Protein AF-A0A929K6D4-F1 (afdb_monomer)

Solvent-accessible surface area (backbone atoms only — not comparable to full-atom values): 7440 Å² total; per-residue (Å²): 112,69,68,58,54,54,50,51,53,55,51,46,21,64,73,53,76,55,46,80,74,53,52,58,58,53,10,61,77,67,73,54,49,40,69,58,44,50,55,51,57,72,71,42,65,63,80,82,52,41,77,48,50,56,57,48,49,51,52,52,49,50,51,24,48,60,40,26,77,72,67,37,64,66,34,37,51,53,41,38,33,74,75,66,74,44,56,96,82,64,79,80,89,67,88,79,79,73,89,63,88,74,80,76,71,50,71,66,58,50,52,52,52,52,50,59,52,53,55,58,65,73,75,112

Nearest PDB structures (foldseek):
  2jt1-assembly1_A  TM=9.165E-01  e=2.055E+00  Salmonella enterica subsp. enterica serovar Typhimurium str. LT2
  3vuq-assembly1_B  TM=4.533E-01  e=1.820E+00  Thermus thermophilus HB8
  6o6o-assembly1_B  TM=4.361E-01  e=2.184E+00  Mycobacterium tuberculosis
  8d5v-assembly2_D  TM=3.484E-01  e=9.899E-01  Mycobacterium tuberculosis H37Rv

Secondary structure (DSSP, 8-state):
-HHHHHHHHHHHHHHTTTPPPPHHHHHHHHTS-HHHHHHHHHHS-GGGGHHHHHHHHHHHHHHHHHHHTTT-HHHHHHHHHHHH---TT----S------------HHHHHHHHHHHHHHHT--

Foldseek 3Di:
DLVQLVVLQLVVCVVVVLDGDQLCVSCVVSVHDSVVSVVSVVVDDVVVVPPSVVVVVVVLLVVLVVCVVVPPPVSVQVNCCVPVVDDPPDDPPDPPPPPDPPVPDPPVNVVVVVVVVVVVVVVD

pLDDT: mean 72.06, std 14.2, range [43.06, 93.88]

Mean predicted aligned error: 17.05 Å

Radius of gyration: 27.4 Å; Cα contacts (8 Å, |Δi|>4): 67; chains: 1; bounding box: 54×48×71 Å

Structure (mmCIF, N/CA/C/O backbone):
data_AF-A0A929K6D4-F1
#
_entry.id   AF-A0A929K6D4-F1
#
loop_
_atom_site.group_PDB
_atom_site.id
_atom_site.type_symbol
_atom_site.label_atom_id
_atom_site.label_alt_id
_atom_site.label_comp_id
_atom_site.label_asym_id
_atom_site.label_entity_id
_atom_site.label_seq_id
_atom_site.pdbx_PDB_ins_code
_atom_site.Cartn_x
_atom_site.Cartn_y
_atom_site.Cartn_z
_atom_site.occupancy
_atom_site.B_iso_or_equiv
_atom_site.auth_seq_id
_atom_site.auth_comp_id
_atom_site.auth_asym_id
_atom_site.auth_atom_id
_atom_site.pdbx_PDB_model_num
ATOM 1 N N . MET A 1 1 ? -9.198 -6.218 24.096 1.00 56.72 1 MET A N 1
ATOM 2 C CA . MET A 1 1 ? -8.968 -4.874 23.519 1.00 56.72 1 MET A CA 1
ATOM 3 C C . MET A 1 1 ? -8.702 -4.983 22.018 1.00 56.72 1 MET A C 1
ATOM 5 O O . MET A 1 1 ? -9.357 -4.269 21.270 1.00 56.72 1 MET A O 1
ATOM 9 N N . ASP A 1 2 ? -7.885 -5.953 21.582 1.00 68.56 2 ASP A N 1
ATOM 10 C CA . ASP A 1 2 ? -7.616 -6.295 20.169 1.00 68.56 2 ASP A CA 1
ATOM 11 C C . ASP A 1 2 ? -8.851 -6.358 19.259 1.00 68.56 2 ASP A C 1
ATOM 13 O O . ASP A 1 2 ? -8.915 -5.680 18.235 1.00 68.56 2 ASP A O 1
ATOM 17 N N . GLN A 1 3 ? -9.883 -7.107 19.665 1.00 78.25 3 GLN A N 1
ATOM 18 C CA . GLN A 1 3 ? -11.078 -7.297 18.838 1.00 78.25 3 GLN A CA 1
ATOM 19 C C . GLN A 1 3 ? -11.849 -5.989 18.584 1.00 78.25 3 GLN A C 1
ATOM 21 O O . GLN A 1 3 ? -12.492 -5.844 17.549 1.00 78.25 3 GLN A O 1
ATOM 26 N N . LYS A 1 4 ? -11.761 -5.014 19.501 1.00 83.25 4 LYS A N 1
ATOM 27 C CA . LYS A 1 4 ? -12.435 -3.713 19.374 1.00 83.25 4 LYS A CA 1
ATOM 28 C C . LYS A 1 4 ? -11.805 -2.877 18.257 1.00 83.25 4 LYS A C 1
ATOM 30 O O . LYS A 1 4 ? -12.535 -2.348 17.428 1.00 83.25 4 LYS A O 1
ATOM 35 N N . ILE A 1 5 ? -10.470 -2.810 18.212 1.00 83.38 5 ILE A N 1
ATOM 36 C CA . ILE A 1 5 ? -9.729 -2.090 17.163 1.00 83.38 5 ILE A CA 1
ATOM 37 C C . ILE A 1 5 ? -9.985 -2.741 15.805 1.00 83.38 5 ILE A C 1
ATOM 39 O O . ILE A 1 5 ? -10.314 -2.048 14.847 1.00 83.38 5 ILE A O 1
ATOM 43 N N . LYS A 1 6 ? -9.915 -4.076 15.737 1.00 77.69 6 LYS A N 1
ATOM 44 C CA . LYS A 1 6 ? -10.168 -4.825 14.502 1.00 77.69 6 LYS A CA 1
ATOM 45 C C . LYS A 1 6 ? -11.589 -4.610 13.967 1.00 77.69 6 LYS A C 1
ATOM 47 O O . LYS A 1 6 ? -11.758 -4.333 12.782 1.00 77.69 6 LYS A O 1
ATOM 52 N N . ASN A 1 7 ? -12.602 -4.699 14.831 1.00 83.69 7 ASN A N 1
ATOM 53 C CA . ASN A 1 7 ? -13.993 -4.478 14.433 1.00 83.69 7 ASN A CA 1
ATOM 54 C C . ASN A 1 7 ? -14.214 -3.031 13.965 1.00 83.69 7 ASN A C 1
ATOM 56 O O . ASN A 1 7 ? -14.794 -2.837 12.901 1.00 83.69 7 ASN A O 1
ATOM 60 N N . ALA A 1 8 ? -13.685 -2.040 14.694 1.00 84.56 8 ALA A N 1
ATOM 61 C CA . ALA A 1 8 ? -13.768 -0.633 14.298 1.00 84.56 8 ALA A CA 1
ATOM 62 C C . ALA A 1 8 ? -13.115 -0.392 12.928 1.00 84.56 8 A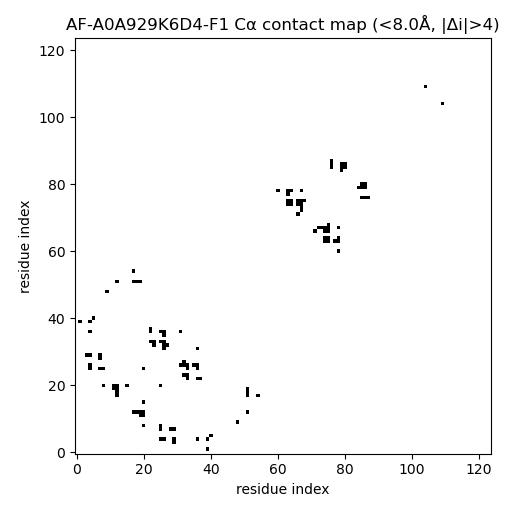LA A C 1
ATOM 64 O O . ALA A 1 8 ? -13.702 0.249 12.063 1.00 84.56 8 ALA A O 1
ATOM 65 N N . TYR A 1 9 ? -11.938 -0.977 12.692 1.00 81.00 9 TYR A N 1
ATOM 66 C CA . TYR A 1 9 ? -11.231 -0.866 11.418 1.00 81.00 9 TYR A CA 1
ATOM 67 C C . TYR A 1 9 ? -12.060 -1.419 10.249 1.00 81.00 9 TYR A C 1
ATOM 69 O O . TYR A 1 9 ? -12.233 -0.754 9.231 1.00 81.00 9 TYR A O 1
ATOM 77 N N . ILE A 1 10 ? -12.629 -2.618 10.404 1.00 78.12 10 ILE A N 1
ATOM 78 C CA . ILE A 1 10 ? -13.444 -3.264 9.363 1.00 78.12 10 ILE A CA 1
ATOM 79 C C . ILE A 1 10 ? -14.750 -2.497 9.114 1.00 78.12 10 ILE A C 1
ATOM 81 O O . ILE A 1 10 ? -15.166 -2.351 7.962 1.00 78.12 10 ILE A O 1
ATOM 85 N N . GLU A 1 11 ? -15.417 -2.031 10.169 1.00 82.88 11 GLU A N 1
ATOM 86 C CA . GLU A 1 11 ? -16.659 -1.264 10.050 1.00 82.88 11 GLU A CA 1
ATOM 87 C C . GLU A 1 11 ? -16.444 0.060 9.325 1.00 82.88 11 GLU A C 1
ATOM 89 O O . GLU A 1 11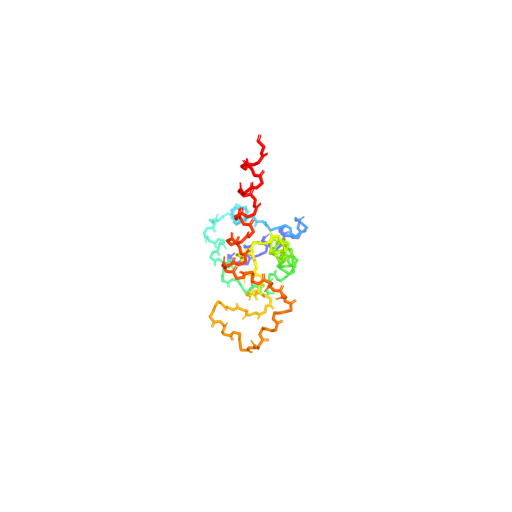 ? -17.214 0.388 8.420 1.00 82.88 11 GLU A O 1
ATOM 94 N N . GLU A 1 12 ? -15.379 0.785 9.659 1.00 84.19 12 GLU A N 1
ATOM 95 C CA . GLU A 1 12 ? -15.069 2.053 9.003 1.00 84.19 12 GLU A CA 1
ATOM 96 C C . GLU A 1 12 ? -14.708 1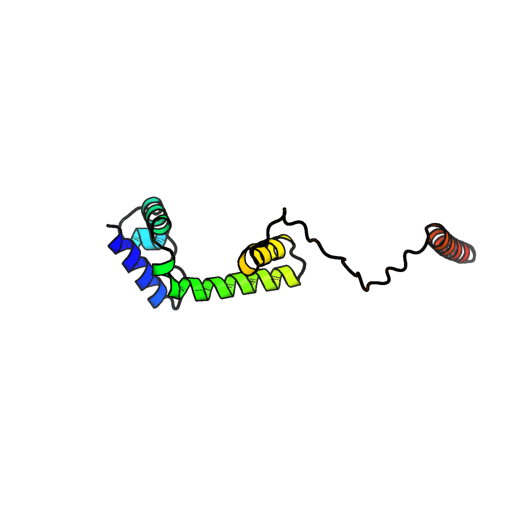.863 7.531 1.00 84.19 12 GLU A C 1
ATOM 98 O O . GLU A 1 12 ? -15.184 2.615 6.680 1.00 84.19 12 GLU A O 1
ATOM 103 N N . ILE A 1 13 ? -13.995 0.791 7.180 1.00 75.12 13 ILE A N 1
ATOM 104 C CA . ILE A 1 13 ? -13.741 0.492 5.769 1.00 75.12 13 ILE A CA 1
ATOM 105 C C . ILE A 1 13 ? -15.040 0.186 5.004 1.00 75.12 13 ILE A C 1
ATOM 107 O O . ILE A 1 13 ? -15.213 0.620 3.858 1.00 75.12 13 ILE A O 1
ATOM 111 N N . LYS A 1 14 ? -15.978 -0.544 5.622 1.00 74.38 14 LYS A N 1
ATOM 112 C CA . LYS A 1 14 ? -17.292 -0.812 5.016 1.00 74.38 14 LYS A CA 1
ATOM 113 C C . LYS A 1 14 ? -18.087 0.480 4.812 1.00 74.38 14 LYS A C 1
ATOM 115 O O . LYS A 1 14 ? -18.683 0.653 3.750 1.00 74.38 14 LYS A O 1
ATOM 120 N N . LYS A 1 15 ? -18.077 1.392 5.791 1.00 78.50 15 LYS A N 1
ATOM 121 C CA . LYS A 1 15 ? -18.760 2.697 5.703 1.00 78.50 15 LYS A CA 1
ATOM 122 C C . LYS A 1 15 ? -18.149 3.591 4.628 1.00 78.50 15 LYS A C 1
ATOM 124 O O . LYS A 1 15 ? -18.878 4.188 3.838 1.00 78.50 15 LYS A O 1
ATOM 129 N N . ALA A 1 16 ? -16.824 3.631 4.547 1.00 70.44 16 ALA A N 1
ATOM 130 C CA . ALA A 1 16 ? -16.090 4.495 3.630 1.00 70.44 16 ALA A CA 1
ATOM 131 C C . ALA A 1 16 ? -15.928 3.899 2.213 1.00 70.44 16 ALA A C 1
ATOM 133 O O . ALA A 1 16 ? -15.067 4.332 1.448 1.00 70.44 16 ALA A O 1
ATOM 134 N N . LYS A 1 17 ? -16.749 2.898 1.847 1.00 65.75 17 LYS A N 1
ATOM 135 C CA . LYS A 1 17 ? -16.745 2.221 0.534 1.00 65.75 17 LYS A CA 1
ATOM 136 C C . LYS A 1 17 ? -15.354 1.734 0.098 1.00 65.75 17 LYS A C 1
ATOM 138 O O . LYS A 1 17 ? -15.009 1.817 -1.077 1.00 65.75 17 LYS A O 1
ATOM 143 N N . GLY A 1 18 ? -14.557 1.225 1.036 1.00 60.28 18 GLY A N 1
ATOM 144 C CA . GLY A 1 18 ? -13.208 0.731 0.752 1.00 60.28 18 GLY A CA 1
ATOM 145 C C . GLY A 1 18 ? -12.084 1.742 0.989 1.00 60.28 18 GLY A C 1
ATOM 146 O O . GLY A 1 18 ? -10.923 1.362 0.857 1.00 60.28 18 GLY A O 1
ATOM 147 N N . GLN A 1 19 ? -12.378 2.992 1.376 1.00 67.19 19 GLN A N 1
ATOM 148 C CA . GLN A 1 19 ? -11.333 3.898 1.861 1.00 67.19 19 GLN A CA 1
ATOM 149 C C . GLN A 1 19 ? -10.790 3.423 3.211 1.00 67.19 19 GLN A C 1
ATOM 151 O O . GLN A 1 19 ? -11.540 3.034 4.107 1.00 67.19 19 GLN A O 1
ATOM 156 N N . ILE A 1 20 ? -9.464 3.461 3.339 1.00 72.12 20 ILE A N 1
ATOM 157 C CA . ILE A 1 20 ? -8.758 3.015 4.536 1.00 72.12 20 ILE A CA 1
ATOM 158 C C . ILE A 1 20 ? -8.787 4.145 5.579 1.00 72.12 20 ILE A C 1
ATOM 160 O O . ILE A 1 20 ? -8.266 5.230 5.303 1.00 72.12 20 ILE A O 1
ATOM 164 N N . PRO A 1 21 ? -9.369 3.920 6.769 1.00 78.12 21 PRO A N 1
ATOM 165 C CA . PRO A 1 21 ? -9.336 4.892 7.852 1.00 78.12 21 PRO A CA 1
ATOM 166 C C . PRO A 1 21 ? -7.909 5.038 8.393 1.00 78.12 21 PRO A C 1
ATOM 168 O O . PRO A 1 21 ? -7.150 4.068 8.472 1.00 78.12 21 PRO A O 1
ATOM 171 N N . SER A 1 22 ? -7.537 6.252 8.798 1.00 82.25 22 SER A N 1
ATOM 172 C CA . SER A 1 22 ? -6.232 6.475 9.420 1.00 82.25 22 SER A CA 1
ATOM 173 C C . SER A 1 22 ? -6.161 5.803 10.795 1.00 82.25 22 SER A C 1
ATOM 175 O O . SER A 1 22 ? -7.152 5.718 11.522 1.00 82.25 22 SER A O 1
ATOM 177 N N . GLU A 1 23 ? -4.971 5.353 11.194 1.00 83.81 23 GLU A N 1
ATOM 178 C CA . GLU A 1 23 ? -4.771 4.764 12.525 1.00 83.81 23 GLU A CA 1
ATOM 179 C C . GLU A 1 23 ? -5.120 5.750 13.652 1.00 83.81 23 GLU A C 1
ATOM 181 O O . GLU A 1 23 ? -5.636 5.341 14.688 1.00 83.81 23 GLU A O 1
ATOM 186 N N . ALA A 1 24 ? -4.876 7.050 13.440 1.00 84.38 24 ALA A N 1
ATOM 187 C CA . ALA A 1 24 ? -5.229 8.110 14.382 1.00 84.38 24 ALA A CA 1
ATOM 188 C C . ALA A 1 24 ? -6.750 8.229 14.570 1.00 84.38 24 ALA A C 1
ATOM 190 O O . ALA A 1 24 ? -7.224 8.326 15.698 1.00 84.38 24 ALA A O 1
ATOM 191 N N . TYR A 1 25 ? -7.514 8.136 13.480 1.00 86.50 25 TYR A N 1
ATOM 192 C CA . TYR A 1 25 ? -8.976 8.147 13.525 1.00 86.50 25 TYR A CA 1
ATOM 193 C C . TYR A 1 2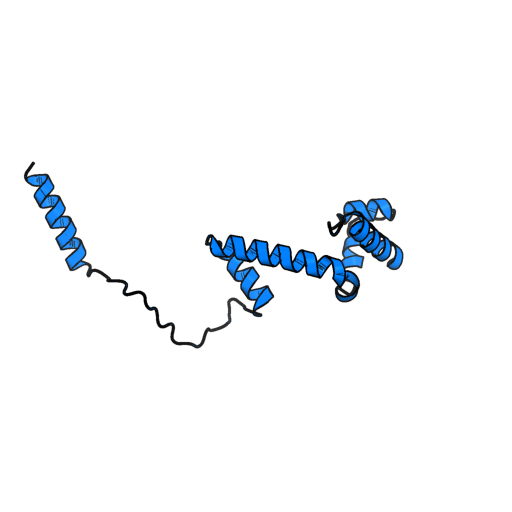5 ? -9.534 6.921 14.262 1.00 86.50 25 TYR A C 1
ATOM 195 O O . TYR A 1 25 ? -10.423 7.021 15.105 1.00 86.50 25 TYR A O 1
ATOM 203 N N . ILE A 1 26 ? -8.955 5.747 14.014 1.00 88.75 26 ILE A N 1
ATOM 204 C CA . ILE A 1 26 ? -9.352 4.509 14.698 1.00 88.75 26 ILE A CA 1
ATOM 205 C C . ILE A 1 26 ? -8.984 4.551 16.183 1.00 88.75 26 ILE A C 1
ATOM 207 O O . ILE A 1 26 ? -9.735 4.043 17.021 1.00 88.75 26 ILE A O 1
ATOM 211 N N . ALA A 1 27 ? -7.860 5.181 16.524 1.00 89.31 27 ALA A N 1
ATOM 212 C CA . ALA A 1 27 ? -7.445 5.395 17.901 1.00 89.31 27 ALA A CA 1
ATOM 213 C C . ALA A 1 27 ? -8.438 6.289 18.662 1.00 89.31 27 ALA A C 1
ATOM 215 O O . ALA A 1 27 ? -8.808 5.953 19.789 1.00 89.31 27 ALA A O 1
ATOM 216 N N . GLU A 1 28 ? -8.929 7.352 18.020 1.00 91.44 28 GLU A N 1
ATOM 217 C CA . GLU A 1 28 ? -9.962 8.245 18.557 1.00 91.44 28 GLU A CA 1
ATOM 218 C C . GLU A 1 28 ? -11.268 7.489 18.847 1.00 91.44 28 GLU A C 1
ATOM 220 O O . GLU A 1 28 ? -11.759 7.515 19.976 1.00 91.44 28 GLU A O 1
ATOM 225 N N . ILE A 1 29 ? -11.768 6.707 17.882 1.00 90.50 29 ILE A N 1
ATOM 226 C CA . ILE A 1 29 ? -12.980 5.881 18.050 1.00 90.50 29 ILE A CA 1
ATOM 227 C C . ILE A 1 29 ? -12.808 4.859 19.180 1.00 90.50 29 ILE A C 1
ATOM 229 O O . ILE A 1 29 ? -13.724 4.584 19.963 1.00 90.50 29 ILE A O 1
ATOM 233 N N . CYS A 1 30 ? -11.628 4.247 19.262 1.00 89.25 30 CYS A N 1
ATOM 234 C CA . CYS A 1 30 ? -11.380 3.180 20.219 1.00 89.25 30 CYS A CA 1
ATOM 235 C C . CYS A 1 30 ? -11.039 3.690 21.626 1.00 89.25 30 CYS A C 1
ATOM 237 O O . CYS A 1 30 ? -11.104 2.882 22.562 1.00 89.25 30 CYS A O 1
ATOM 239 N N . GLY A 1 31 ? -10.732 4.983 21.784 1.00 91.50 31 GLY A N 1
ATOM 240 C CA . GLY A 1 31 ? -10.248 5.582 23.029 1.00 91.50 31 GLY A CA 1
ATOM 241 C C . GLY A 1 31 ? -8.846 5.091 23.398 1.00 91.50 31 GLY A C 1
ATOM 242 O O . GLY A 1 31 ? -8.607 4.695 24.537 1.00 91.50 31 GLY A O 1
ATOM 243 N N . THR A 1 32 ? -7.941 5.019 22.422 1.00 92.62 32 THR A N 1
ATOM 244 C CA . THR A 1 32 ? -6.577 4.492 22.593 1.00 92.62 32 THR A CA 1
ATOM 245 C C . THR A 1 32 ? -5.545 5.358 21.863 1.00 92.62 32 THR A C 1
ATOM 247 O O . THR A 1 32 ? -5.877 6.412 21.328 1.00 92.62 32 THR A O 1
ATOM 250 N N . THR A 1 33 ? -4.277 4.945 21.855 1.00 91.31 33 THR A N 1
ATOM 251 C CA . THR A 1 33 ? -3.203 5.644 21.138 1.00 91.31 33 THR A CA 1
ATOM 252 C C . THR A 1 33 ? -3.005 5.076 19.739 1.00 91.31 33 THR A C 1
ATOM 254 O O . THR A 1 33 ? -3.165 3.874 19.514 1.00 91.31 33 THR A O 1
ATOM 257 N N . GLN A 1 34 ? -2.563 5.924 18.808 1.00 88.19 34 GLN A N 1
ATOM 258 C CA . GLN A 1 34 ? -2.200 5.493 17.456 1.00 88.19 34 GLN A CA 1
ATOM 259 C C . GLN A 1 34 ? -1.162 4.359 17.479 1.00 88.19 34 GLN A C 1
ATOM 261 O O . GLN A 1 34 ? -1.313 3.369 16.772 1.00 88.19 34 GLN A O 1
ATOM 266 N N . ALA A 1 35 ? -0.152 4.453 18.351 1.00 85.69 35 ALA A N 1
ATOM 267 C CA . ALA A 1 35 ? 0.872 3.418 18.498 1.00 85.69 35 ALA A CA 1
ATOM 268 C C . ALA A 1 35 ? 0.286 2.048 18.892 1.00 85.69 35 ALA A C 1
ATOM 270 O O . ALA A 1 35 ? 0.752 1.014 18.416 1.00 85.69 35 ALA A O 1
ATOM 271 N N . THR A 1 36 ? -0.757 2.032 19.729 1.00 86.25 36 THR A N 1
ATOM 272 C CA . THR A 1 36 ? -1.449 0.796 20.130 1.00 86.25 36 THR A CA 1
ATOM 273 C C . THR A 1 36 ? -2.231 0.199 18.965 1.00 86.25 36 THR A C 1
ATOM 275 O O . THR A 1 36 ? -2.167 -1.010 18.744 1.00 86.25 36 THR A O 1
ATOM 278 N N . VAL A 1 37 ? -2.914 1.041 18.182 1.00 83.62 37 VAL A N 1
ATOM 279 C CA . VAL A 1 37 ? -3.608 0.614 16.957 1.00 83.62 37 VAL A CA 1
ATOM 280 C C . VAL A 1 37 ? -2.617 0.017 15.962 1.00 83.62 37 VAL A C 1
ATOM 282 O O . VAL A 1 37 ? -2.824 -1.108 15.516 1.00 83.62 37 VAL A O 1
ATOM 285 N N . SER A 1 38 ? -1.518 0.718 15.675 1.00 81.19 38 SER A N 1
ATOM 286 C CA . SER A 1 38 ? -0.499 0.267 14.721 1.00 81.19 38 SER A CA 1
ATOM 287 C C . SER A 1 38 ? 0.107 -1.077 15.132 1.00 81.19 38 SER A C 1
ATOM 289 O O . SER A 1 38 ? 0.139 -2.023 14.345 1.00 81.19 38 SER A O 1
ATOM 291 N N . LYS A 1 39 ? 0.476 -1.220 16.414 1.00 82.69 39 LYS A N 1
ATOM 292 C CA . LYS A 1 39 ? 0.996 -2.479 16.965 1.00 82.69 39 LYS A CA 1
ATOM 293 C C . LYS A 1 39 ? 0.010 -3.639 16.791 1.00 82.69 39 LYS A C 1
ATOM 295 O O . LYS A 1 39 ? 0.434 -4.734 16.432 1.00 82.69 39 LYS A O 1
ATOM 300 N N . HIS A 1 40 ? -1.282 -3.413 17.033 1.00 79.19 40 HIS A N 1
ATOM 301 C CA . HIS A 1 40 ? -2.303 -4.453 16.886 1.00 79.19 40 HIS A CA 1
ATOM 302 C C . HIS A 1 40 ? -2.603 -4.796 15.425 1.00 79.19 40 HIS A C 1
ATOM 304 O O . HIS A 1 40 ? -2.754 -5.976 15.103 1.00 79.19 40 HIS A O 1
ATOM 310 N N . LEU A 1 41 ? -2.635 -3.809 14.527 1.00 74.50 41 LEU A N 1
ATOM 311 C CA . LEU A 1 41 ? -2.798 -4.057 13.092 1.00 74.50 41 LEU A CA 1
ATOM 312 C C . LEU A 1 41 ? -1.607 -4.838 12.522 1.00 74.50 41 LEU A C 1
ATOM 314 O O . LEU A 1 41 ? -1.822 -5.777 11.764 1.00 74.50 41 LEU A O 1
ATOM 318 N N . MET A 1 42 ? -0.377 -4.535 12.955 1.00 72.06 42 MET A N 1
ATOM 319 C CA . MET A 1 42 ? 0.820 -5.296 12.570 1.00 72.06 42 MET A CA 1
ATOM 320 C C . MET A 1 42 ? 0.789 -6.756 13.039 1.00 72.06 42 MET A C 1
ATOM 322 O O . MET A 1 42 ? 1.295 -7.630 12.341 1.00 72.06 42 MET A O 1
ATOM 326 N N . SER A 1 43 ? 0.216 -7.034 14.214 1.00 70.06 43 SER A N 1
ATOM 327 C CA . SER A 1 43 ? 0.056 -8.404 14.720 1.00 70.06 43 SER A CA 1
ATOM 328 C C . SER A 1 43 ? -1.172 -9.131 14.163 1.00 70.06 43 SER A C 1
ATOM 330 O O . SER A 1 43 ? -1.339 -10.323 14.414 1.00 70.06 43 SER A O 1
ATOM 332 N N . THR A 1 44 ? -2.059 -8.426 13.455 1.00 64.69 44 THR A N 1
ATOM 333 C CA . THR A 1 44 ? -3.272 -9.017 12.884 1.00 64.69 44 THR A CA 1
ATOM 334 C C . THR A 1 44 ? -2.919 -9.740 11.592 1.00 64.69 44 THR A C 1
ATOM 336 O O . THR A 1 44 ? -2.226 -9.192 10.738 1.00 64.69 44 THR A O 1
ATOM 339 N N . ASN A 1 45 ? -3.417 -10.967 11.425 1.00 58.59 45 ASN A N 1
ATOM 340 C CA . ASN A 1 45 ? -3.233 -11.692 10.177 1.00 58.59 45 ASN A CA 1
ATOM 341 C C . ASN A 1 45 ? -3.914 -10.913 9.037 1.00 58.59 45 ASN A C 1
ATOM 343 O O . ASN A 1 45 ? -5.133 -10.727 9.048 1.00 58.59 45 ASN A O 1
ATOM 347 N N . LEU A 1 46 ? -3.120 -10.439 8.071 1.00 52.03 46 LEU A N 1
ATOM 348 C CA . LEU A 1 46 ? -3.580 -9.653 6.919 1.00 52.03 46 LEU A CA 1
ATOM 349 C C . LEU A 1 46 ? -4.648 -10.400 6.110 1.00 52.03 46 LEU A C 1
ATOM 351 O O . LEU A 1 46 ? -5.515 -9.764 5.506 1.00 52.03 46 LEU A O 1
ATOM 355 N N . ASP A 1 47 ? -4.648 -11.734 6.188 1.00 53.12 47 ASP A N 1
ATOM 356 C CA . ASP A 1 47 ? -5.656 -12.578 5.558 1.00 53.12 47 ASP A CA 1
ATOM 357 C C . ASP A 1 47 ? -7.081 -12.347 6.115 1.00 53.12 47 ASP A C 1
ATOM 359 O O . ASP A 1 47 ? -8.092 -12.549 5.443 1.00 53.12 47 ASP A O 1
ATOM 363 N N . GLU A 1 48 ? -7.205 -11.835 7.336 1.00 54.84 48 GLU A N 1
ATOM 364 C CA . GLU A 1 48 ? -8.499 -11.521 7.955 1.00 54.84 48 GLU A CA 1
ATOM 365 C C . GLU A 1 48 ? -8.983 -10.097 7.623 1.00 54.84 48 GLU A C 1
ATOM 367 O O . GLU A 1 48 ? -10.116 -9.727 7.940 1.00 54.84 48 GLU A O 1
ATOM 372 N N . LEU A 1 49 ? -8.140 -9.307 6.950 1.00 57.44 49 LEU A N 1
ATOM 373 C CA . LEU A 1 49 ? -8.410 -7.950 6.469 1.00 57.44 49 LEU A CA 1
ATOM 374 C C . LEU A 1 49 ? -8.609 -7.919 4.934 1.00 57.44 49 LEU A C 1
ATOM 376 O O . LEU A 1 49 ? -8.636 -6.848 4.337 1.00 57.44 49 LEU A O 1
ATOM 380 N N . ILE A 1 50 ? -8.753 -9.083 4.278 1.00 52.59 50 ILE A N 1
ATOM 381 C CA . ILE A 1 50 ? -8.592 -9.293 2.821 1.00 52.59 50 ILE A CA 1
ATOM 382 C C . ILE A 1 50 ? -9.509 -8.478 1.904 1.00 52.59 50 ILE A C 1
ATOM 384 O O . ILE A 1 50 ? -9.090 -8.131 0.798 1.00 52.59 50 ILE A O 1
ATOM 388 N N . CYS A 1 51 ? -10.760 -8.197 2.272 1.00 51.84 51 CYS A N 1
ATOM 389 C CA . CYS A 1 51 ? -11.698 -7.657 1.276 1.00 51.84 51 CYS A CA 1
ATOM 390 C C . CYS A 1 51 ? -11.314 -6.230 0.811 1.00 51.84 51 CYS A C 1
ATOM 392 O O . CYS A 1 51 ? -11.285 -5.978 -0.394 1.00 51.84 51 CYS A O 1
ATOM 394 N N . PRO A 1 52 ? -10.904 -5.321 1.713 1.00 50.75 52 PRO A N 1
ATOM 395 C CA . PRO A 1 52 ? -10.381 -4.010 1.326 1.00 50.75 52 PRO A CA 1
ATOM 396 C C . PRO A 1 52 ? -8.959 -4.014 0.761 1.00 50.75 52 PRO A C 1
ATOM 398 O O . PRO A 1 52 ? -8.663 -3.254 -0.160 1.00 50.75 52 PRO A O 1
ATOM 401 N N . PHE A 1 53 ? -8.078 -4.881 1.271 1.00 52.88 53 PHE A N 1
ATOM 402 C CA . PHE A 1 53 ? -6.684 -4.926 0.819 1.00 52.88 53 PHE A CA 1
ATOM 403 C C . PHE A 1 53 ? -6.537 -5.453 -0.612 1.00 52.88 53 PHE A C 1
ATOM 405 O O . PHE A 1 53 ? -5.634 -5.011 -1.315 1.00 52.88 53 PHE A O 1
ATOM 412 N N . LYS A 1 54 ? -7.432 -6.328 -1.096 1.00 49.56 54 LYS A N 1
ATOM 413 C CA . LYS A 1 54 ? -7.433 -6.753 -2.511 1.00 49.56 54 LYS A CA 1
ATOM 414 C C . LYS A 1 54 ? -7.797 -5.621 -3.476 1.00 49.56 54 LYS A C 1
ATOM 416 O O . LYS A 1 54 ? -7.199 -5.526 -4.544 1.00 49.56 54 LYS A O 1
ATOM 421 N N . ILE A 1 55 ? -8.749 -4.761 -3.105 1.00 49.62 55 ILE A N 1
ATOM 422 C CA . ILE A 1 55 ? -9.135 -3.597 -3.920 1.00 49.62 55 ILE A CA 1
ATOM 423 C C . ILE A 1 55 ? -7.984 -2.584 -3.939 1.00 49.62 55 ILE A C 1
ATOM 425 O O . ILE A 1 55 ? -7.546 -2.164 -5.006 1.00 49.62 55 ILE A O 1
ATOM 429 N N . PHE A 1 56 ? -7.414 -2.290 -2.769 1.00 61.28 56 PHE A N 1
ATOM 430 C CA . PHE A 1 56 ? -6.276 -1.383 -2.639 1.00 61.28 56 PHE A CA 1
ATOM 431 C C . PHE A 1 56 ? -5.007 -1.911 -3.320 1.00 61.28 56 PHE A C 1
ATOM 433 O O . PHE A 1 56 ? -4.293 -1.157 -3.974 1.00 61.28 56 PHE A O 1
ATOM 440 N N . GLY A 1 57 ? -4.741 -3.215 -3.219 1.00 66.75 57 GLY A N 1
ATOM 441 C CA . GLY A 1 57 ? -3.624 -3.869 -3.892 1.00 66.75 57 GLY A CA 1
ATOM 442 C C . GLY A 1 57 ? -3.699 -3.675 -5.402 1.00 66.75 57 GLY A C 1
ATOM 443 O O . GLY A 1 57 ? -2.703 -3.308 -6.016 1.00 66.75 57 GLY A O 1
ATOM 444 N N . ASN A 1 58 ? -4.888 -3.808 -5.992 1.00 65.62 58 ASN A N 1
ATOM 445 C CA . ASN A 1 58 ? -5.075 -3.554 -7.416 1.00 65.62 58 ASN A CA 1
ATOM 446 C C . ASN A 1 58 ? -4.825 -2.085 -7.783 1.00 65.62 58 ASN A C 1
ATOM 448 O O . ASN A 1 58 ? -4.113 -1.841 -8.753 1.00 65.62 58 ASN A O 1
ATOM 452 N N . ASP A 1 59 ? -5.328 -1.121 -7.009 1.00 70.56 59 ASP A N 1
ATOM 453 C CA . ASP A 1 59 ? -5.121 0.311 -7.280 1.00 70.56 59 ASP A CA 1
ATOM 454 C C . ASP A 1 59 ? -3.656 0.739 -7.108 1.00 70.56 59 ASP A C 1
ATOM 456 O O . ASP A 1 59 ? -3.120 1.490 -7.928 1.00 70.56 59 ASP A O 1
ATOM 460 N N . VAL A 1 60 ? -2.970 0.215 -6.088 1.00 80.38 60 VAL A N 1
ATOM 461 C CA . VAL A 1 60 ? -1.530 0.425 -5.879 1.00 80.38 60 VAL A CA 1
ATOM 462 C C . VAL A 1 60 ? -0.730 -0.184 -7.024 1.00 80.38 60 VAL A C 1
ATOM 464 O O . VAL A 1 60 ? 0.137 0.489 -7.584 1.00 80.38 60 VAL A O 1
ATOM 467 N N . LEU A 1 61 ? -1.039 -1.418 -7.428 1.00 80.69 61 LEU A N 1
ATOM 468 C CA . LEU A 1 61 ? -0.395 -2.064 -8.571 1.00 80.69 61 LEU A CA 1
ATOM 469 C C . LEU A 1 61 ? -0.651 -1.290 -9.871 1.00 80.69 61 LEU A C 1
ATOM 471 O O . LEU A 1 61 ? 0.272 -1.117 -10.669 1.00 80.69 61 LEU A O 1
ATOM 475 N N . LEU A 1 62 ? -1.864 -0.766 -10.072 1.00 81.31 62 LEU A N 1
ATOM 476 C CA . LEU A 1 62 ? -2.206 0.059 -11.231 1.00 81.31 62 LEU A CA 1
ATOM 477 C C . LEU A 1 62 ? -1.436 1.388 -11.219 1.00 81.31 62 LEU A C 1
ATOM 479 O O . LEU A 1 62 ? -0.904 1.810 -12.247 1.00 81.31 62 LEU A O 1
ATOM 483 N N . GLY A 1 63 ? -1.334 2.032 -10.054 1.00 85.75 63 GLY A N 1
ATOM 484 C CA . GLY A 1 63 ? -0.575 3.264 -9.854 1.00 85.75 63 GLY A CA 1
ATOM 485 C C . GLY A 1 63 ? 0.922 3.074 -10.104 1.00 85.75 63 GLY A C 1
ATOM 486 O O . GLY A 1 63 ? 1.536 3.873 -10.818 1.00 85.75 63 GLY A O 1
ATOM 487 N N . LEU A 1 64 ? 1.496 1.985 -9.586 1.00 85.12 64 LEU A N 1
ATOM 488 C CA . LEU A 1 64 ? 2.885 1.602 -9.840 1.00 85.12 64 LEU A CA 1
ATOM 489 C C . LEU A 1 64 ? 3.117 1.320 -11.328 1.00 85.12 64 LEU A C 1
ATOM 491 O O . LEU A 1 64 ? 4.051 1.876 -11.906 1.00 85.12 64 LEU A O 1
ATOM 495 N N . ARG A 1 65 ? 2.231 0.555 -11.981 1.00 85.00 65 ARG A N 1
ATOM 496 C CA . ARG A 1 65 ? 2.296 0.285 -13.427 1.00 85.00 65 ARG A CA 1
ATOM 497 C C . ARG A 1 65 ? 2.257 1.573 -14.254 1.00 85.00 65 ARG A C 1
ATOM 499 O O . ARG A 1 65 ? 3.068 1.732 -15.162 1.00 85.00 65 ARG A O 1
ATOM 506 N N . ASN A 1 66 ? 1.348 2.495 -13.941 1.00 88.88 66 ASN A N 1
ATOM 507 C CA . ASN A 1 66 ? 1.185 3.752 -14.681 1.00 88.88 66 ASN A CA 1
ATOM 508 C C . ASN A 1 66 ? 2.392 4.689 -14.529 1.00 88.88 66 ASN A C 1
ATOM 510 O O . ASN A 1 66 ? 2.742 5.415 -15.463 1.00 88.88 66 ASN A O 1
ATOM 514 N N . ARG A 1 67 ? 3.033 4.699 -13.356 1.00 92.69 67 ARG A N 1
ATOM 515 C CA . ARG A 1 67 ? 4.289 5.431 -13.139 1.00 92.69 67 ARG A CA 1
ATOM 516 C C . ARG A 1 67 ? 5.450 4.758 -13.865 1.00 92.69 67 ARG A C 1
ATOM 518 O O . ARG A 1 67 ? 6.197 5.436 -14.568 1.00 92.69 67 ARG A O 1
ATOM 525 N N . ALA A 1 68 ? 5.545 3.433 -13.780 1.00 88.94 68 ALA A N 1
ATOM 526 C CA . ALA A 1 68 ? 6.552 2.649 -14.487 1.00 88.94 68 ALA A CA 1
ATOM 527 C C . ALA A 1 68 ? 6.479 2.864 -16.009 1.00 88.94 68 ALA A C 1
ATOM 529 O O . ALA A 1 68 ? 7.503 3.116 -16.641 1.00 88.94 68 ALA A O 1
ATOM 530 N N . SER A 1 69 ? 5.276 2.879 -16.599 1.00 86.00 69 SER A N 1
ATOM 531 C CA . SER A 1 69 ? 5.092 3.140 -18.037 1.00 86.00 69 SER A CA 1
ATOM 532 C C . SER A 1 69 ? 5.497 4.552 -18.470 1.00 86.00 69 SER A C 1
ATOM 534 O O . SER A 1 69 ? 5.699 4.791 -19.655 1.00 86.00 69 SER A O 1
ATOM 536 N N . LYS A 1 70 ? 5.612 5.492 -17.524 1.00 93.88 70 LYS A N 1
ATOM 537 C CA . LYS A 1 70 ? 6.109 6.858 -17.754 1.00 93.88 70 LYS A CA 1
ATOM 538 C C . LYS A 1 70 ? 7.619 6.997 -17.510 1.00 93.88 70 LYS A C 1
ATOM 540 O O . LYS A 1 70 ? 8.135 8.106 -17.590 1.00 93.88 70 LYS A O 1
ATOM 545 N N . GLY A 1 71 ? 8.321 5.899 -17.219 1.00 89.00 71 GLY A N 1
ATOM 546 C CA . GLY A 1 71 ? 9.773 5.876 -17.017 1.00 89.00 71 GLY A CA 1
ATOM 547 C C . GLY A 1 71 ? 10.233 5.965 -15.559 1.00 89.00 71 GLY A C 1
ATOM 548 O O . GLY A 1 71 ? 11.428 6.108 -15.313 1.00 89.00 71 GLY A O 1
ATOM 549 N N . ASP A 1 72 ? 9.329 5.865 -14.578 1.00 92.75 72 ASP A N 1
ATOM 550 C CA . ASP A 1 72 ? 9.707 5.827 -13.161 1.00 92.75 72 ASP A CA 1
ATOM 551 C C . ASP A 1 72 ? 10.314 4.461 -12.793 1.00 92.75 72 ASP A C 1
ATOM 553 O O . ASP A 1 72 ? 9.609 3.468 -12.581 1.00 92.75 72 ASP A O 1
ATOM 557 N N . ALA A 1 73 ? 11.645 4.418 -12.715 1.00 86.44 73 ALA A N 1
ATOM 558 C CA . ALA A 1 73 ? 12.397 3.199 -12.437 1.00 86.44 73 ALA A CA 1
ATOM 559 C C . ALA A 1 73 ? 12.117 2.617 -11.042 1.00 86.44 73 ALA A C 1
ATOM 561 O O . ALA A 1 73 ? 12.129 1.396 -10.881 1.00 86.44 73 ALA A O 1
ATOM 562 N N . GLN A 1 74 ? 11.846 3.450 -10.031 1.00 87.12 74 GLN A N 1
ATOM 563 C CA . GLN A 1 74 ? 11.533 2.947 -8.691 1.00 87.12 74 GLN A CA 1
ATOM 564 C C . GLN A 1 74 ? 10.153 2.292 -8.667 1.00 87.12 74 GLN A C 1
ATOM 566 O O . GLN A 1 74 ? 10.001 1.199 -8.120 1.00 87.12 74 GLN A O 1
ATOM 571 N N . ALA A 1 75 ? 9.167 2.912 -9.320 1.00 87.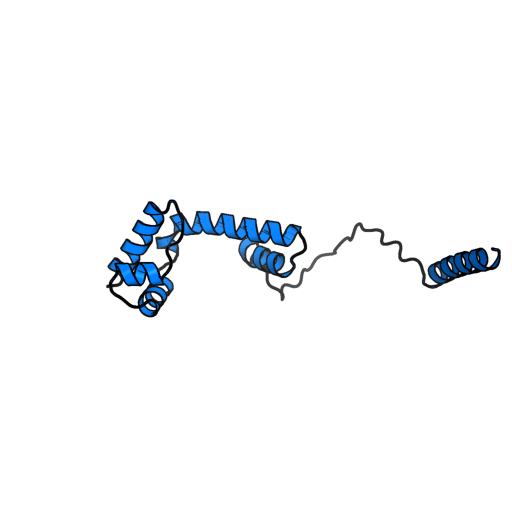00 75 ALA A N 1
ATOM 572 C CA . ALA A 1 75 ? 7.838 2.325 -9.452 1.00 87.00 75 ALA A CA 1
ATOM 573 C C . ALA A 1 75 ? 7.871 0.991 -10.217 1.00 87.00 75 ALA A C 1
ATOM 575 O O . ALA A 1 75 ? 7.193 0.045 -9.819 1.00 87.00 75 ALA A O 1
ATOM 576 N N . ALA A 1 76 ? 8.697 0.890 -11.265 1.00 83.62 76 ALA A N 1
ATOM 577 C CA . ALA A 1 76 ? 8.891 -0.352 -12.009 1.00 83.62 76 ALA A CA 1
ATOM 578 C C . ALA A 1 76 ? 9.474 -1.466 -11.126 1.00 83.62 76 ALA A C 1
ATOM 580 O O . ALA A 1 76 ? 8.929 -2.567 -11.099 1.00 83.62 76 ALA A O 1
ATOM 581 N N . LYS A 1 77 ? 10.532 -1.174 -10.357 1.00 86.31 77 LYS A N 1
ATOM 582 C CA . LYS A 1 77 ? 11.149 -2.140 -9.429 1.00 86.31 77 LYS A CA 1
ATOM 583 C C . LYS A 1 77 ? 10.151 -2.664 -8.398 1.00 86.31 77 LYS A C 1
ATOM 585 O O . LYS A 1 77 ? 10.047 -3.871 -8.214 1.00 86.31 77 LYS A O 1
ATOM 590 N N . LEU A 1 78 ? 9.394 -1.764 -7.768 1.00 83.94 78 LEU A N 1
ATOM 591 C CA . LEU A 1 78 ? 8.351 -2.127 -6.805 1.00 83.94 78 LEU A CA 1
ATOM 592 C C . LEU A 1 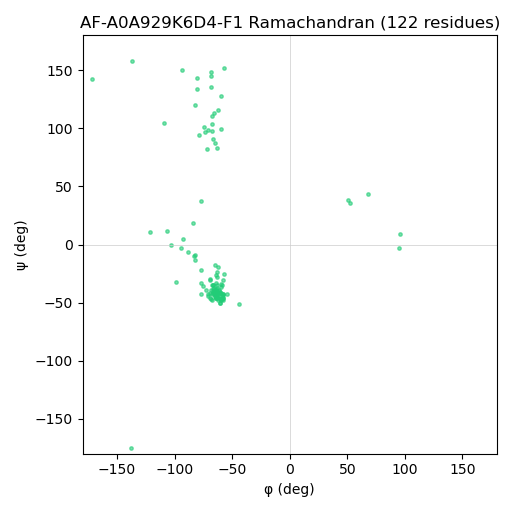78 ? 7.250 -2.976 -7.446 1.00 83.94 78 LEU A C 1
ATOM 594 O O . LEU A 1 78 ? 6.849 -3.983 -6.873 1.00 83.94 78 LEU A O 1
ATOM 598 N N . PHE A 1 79 ? 6.788 -2.612 -8.643 1.00 83.50 79 PHE A N 1
ATOM 599 C CA . PHE A 1 79 ? 5.801 -3.406 -9.372 1.00 83.50 79 PHE A CA 1
ATOM 600 C C . PHE A 1 79 ? 6.314 -4.822 -9.666 1.00 83.50 79 PHE A C 1
ATOM 602 O O . PHE A 1 79 ? 5.607 -5.795 -9.412 1.00 83.50 79 PHE A O 1
ATOM 609 N N . PHE A 1 80 ? 7.552 -4.952 -10.156 1.00 82.44 80 PHE A N 1
ATOM 610 C CA . PHE A 1 80 ? 8.136 -6.257 -10.457 1.00 82.44 80 PHE A CA 1
ATOM 611 C C . PHE A 1 80 ? 8.346 -7.109 -9.205 1.00 82.44 80 PHE A C 1
ATOM 613 O O . PHE A 1 80 ? 8.037 -8.299 -9.229 1.00 82.44 80 PHE A O 1
ATOM 620 N N . ALA A 1 81 ? 8.800 -6.504 -8.108 1.00 80.25 81 ALA A N 1
ATOM 621 C CA . ALA A 1 81 ? 8.950 -7.199 -6.835 1.00 80.25 81 ALA A CA 1
ATOM 622 C C . ALA A 1 81 ? 7.614 -7.743 -6.313 1.00 80.25 81 ALA A C 1
ATOM 624 O O . ALA A 1 81 ? 7.543 -8.881 -5.862 1.00 80.25 81 ALA A O 1
ATOM 625 N N . LEU A 1 82 ? 6.541 -6.957 -6.427 1.00 81.00 82 LEU A N 1
ATOM 626 C CA . LEU A 1 82 ? 5.224 -7.330 -5.909 1.00 81.00 82 LEU A CA 1
ATOM 627 C C . LEU A 1 82 ? 4.480 -8.350 -6.784 1.00 81.00 82 LEU A C 1
ATOM 629 O O . LEU A 1 82 ? 3.718 -9.152 -6.253 1.00 81.00 82 LEU A O 1
ATOM 633 N N . VAL A 1 83 ? 4.653 -8.311 -8.110 1.00 77.81 83 VAL A N 1
ATOM 634 C CA . VAL A 1 83 ? 3.876 -9.148 -9.049 1.00 77.81 83 VAL A CA 1
ATOM 635 C C . VAL A 1 83 ? 4.637 -10.393 -9.504 1.00 77.81 83 VAL A C 1
ATOM 637 O O . VAL A 1 83 ? 4.020 -11.423 -9.764 1.00 77.81 83 VAL A O 1
ATOM 640 N N . PHE A 1 84 ? 5.962 -10.306 -9.617 1.00 76.06 84 PHE A N 1
ATOM 641 C CA . PHE A 1 84 ? 6.796 -11.345 -10.227 1.00 76.06 84 PHE A CA 1
ATOM 642 C C . PHE A 1 84 ? 7.859 -11.904 -9.276 1.00 76.06 84 PHE A C 1
ATOM 644 O O . PHE A 1 84 ? 8.755 -12.606 -9.736 1.00 76.06 84 PHE A O 1
ATOM 651 N N . ASP A 1 85 ? 7.782 -11.578 -7.979 1.00 72.12 85 ASP A N 1
ATOM 652 C CA . ASP A 1 85 ? 8.783 -11.957 -6.968 1.00 72.12 85 ASP A CA 1
ATOM 653 C C . ASP A 1 85 ? 10.215 -11.570 -7.395 1.00 72.12 85 ASP A C 1
ATOM 655 O O . ASP A 1 85 ? 11.203 -12.286 -7.200 1.00 72.12 85 ASP A O 1
ATOM 659 N N . TRP A 1 86 ? 10.316 -10.427 -8.081 1.00 81.38 86 TRP A N 1
ATOM 660 C CA . TRP A 1 86 ? 11.577 -9.944 -8.617 1.00 81.38 86 TRP A CA 1
ATOM 661 C C . TRP A 1 86 ? 12.418 -9.250 -7.546 1.00 81.38 86 TRP A C 1
ATOM 663 O O . TRP A 1 86 ? 11.903 -8.498 -6.719 1.00 81.38 86 TRP A O 1
ATOM 673 N N . ASN A 1 87 ? 13.739 -9.419 -7.595 1.00 79.06 87 ASN A N 1
ATOM 674 C CA . ASN A 1 87 ? 14.655 -8.653 -6.751 1.00 79.06 87 ASN A CA 1
ATOM 675 C C . ASN A 1 87 ? 15.879 -8.162 -7.531 1.00 79.06 87 ASN A C 1
ATOM 677 O O . ASN A 1 87 ? 16.260 -8.738 -8.544 1.00 79.06 87 ASN A O 1
ATOM 681 N N . GLU A 1 88 ? 16.535 -7.108 -7.036 1.00 74.00 88 GLU A N 1
ATOM 682 C CA . GLU A 1 88 ? 17.660 -6.465 -7.738 1.00 74.00 88 GLU A CA 1
ATOM 683 C C . GLU A 1 88 ? 18.870 -7.382 -7.959 1.00 74.00 88 GLU A C 1
ATOM 685 O O . GLU A 1 88 ? 19.711 -7.094 -8.807 1.00 74.00 88 GLU A O 1
ATOM 690 N N . LYS A 1 89 ? 18.971 -8.475 -7.195 1.00 77.56 89 LYS A N 1
ATOM 691 C CA . LYS A 1 89 ? 20.072 -9.440 -7.272 1.00 77.56 89 LYS A CA 1
ATOM 692 C C . LYS A 1 89 ? 19.758 -10.624 -8.184 1.00 77.56 89 LYS A C 1
ATOM 694 O O . LYS A 1 89 ? 20.621 -11.484 -8.354 1.00 77.56 89 LYS A O 1
ATOM 699 N N . GLN A 1 90 ? 18.552 -10.704 -8.749 1.00 68.88 90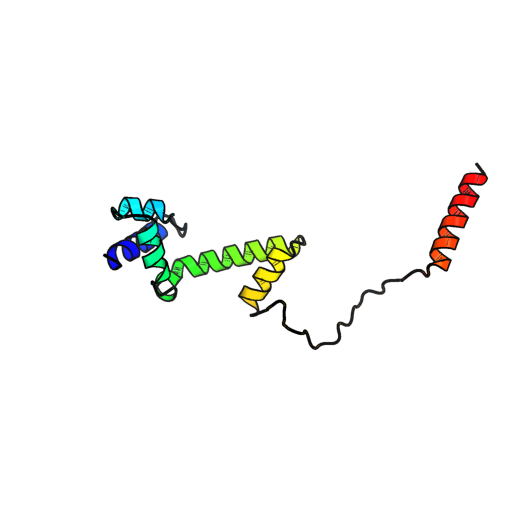 GLN A N 1
ATOM 700 C CA . GLN A 1 90 ? 18.224 -11.756 -9.700 1.00 68.88 90 GLN A CA 1
ATOM 701 C C . GLN A 1 90 ? 19.034 -11.556 -10.978 1.00 68.88 90 GLN A C 1
ATOM 703 O O . GLN A 1 90 ? 18.800 -10.635 -11.761 1.00 68.88 90 GLN A O 1
ATOM 708 N N . GLU A 1 91 ? 19.983 -12.462 -11.199 1.00 56.31 91 GLU A N 1
ATOM 709 C CA . GLU A 1 91 ? 20.643 -12.606 -12.486 1.00 56.31 91 GLU A CA 1
ATOM 710 C C . GLU A 1 91 ? 19.624 -13.089 -13.519 1.00 56.31 91 GLU A C 1
ATOM 712 O O . GLU A 1 91 ? 19.138 -14.222 -13.470 1.00 56.31 91 GLU A O 1
ATOM 717 N N . ILE A 1 92 ? 19.312 -12.232 -14.488 1.00 60.16 92 ILE A N 1
ATOM 718 C CA . ILE A 1 92 ? 18.526 -12.634 -15.650 1.00 60.16 92 ILE A CA 1
ATOM 719 C C . ILE A 1 92 ? 19.443 -13.473 -16.544 1.00 60.16 92 ILE A C 1
ATOM 721 O O . ILE A 1 92 ? 20.221 -12.944 -17.337 1.00 60.16 92 ILE A O 1
ATOM 725 N N . LYS A 1 93 ? 19.367 -14.800 -16.419 1.00 46.44 93 LYS A N 1
ATOM 726 C CA . LYS A 1 93 ? 20.012 -15.717 -17.365 1.00 46.44 93 LYS A CA 1
ATOM 727 C C . LYS A 1 93 ? 19.153 -15.811 -18.623 1.00 46.44 93 LYS A C 1
ATOM 729 O O . LYS A 1 93 ? 18.207 -16.590 -18.683 1.00 46.44 93 LYS A O 1
ATOM 734 N N . GLY A 1 94 ? 19.476 -14.996 -19.621 1.00 50.78 94 GLY A N 1
ATOM 735 C CA . GLY A 1 94 ? 18.842 -15.039 -20.936 1.00 50.78 94 GLY A CA 1
ATOM 736 C C . GLY A 1 94 ? 19.541 -14.125 -21.939 1.00 50.78 94 GLY A C 1
ATOM 737 O O . GLY A 1 94 ? 19.986 -13.034 -21.591 1.00 50.78 94 GLY A O 1
ATOM 738 N N . GLU A 1 95 ? 19.638 -14.565 -23.194 1.00 43.19 95 GLU A N 1
ATOM 739 C CA . GLU A 1 95 ? 20.103 -13.718 -24.294 1.00 43.19 95 GLU A CA 1
ATOM 740 C C . GLU A 1 95 ? 19.076 -12.610 -24.558 1.00 43.19 95 GLU A C 1
ATOM 742 O O . GLU A 1 95 ? 18.027 -12.830 -25.171 1.00 43.19 95 GLU A O 1
ATOM 747 N N . LEU A 1 96 ? 19.383 -11.390 -24.117 1.00 45.50 96 LEU A N 1
ATOM 748 C CA . LEU A 1 96 ? 18.684 -10.187 -24.557 1.00 45.50 96 LEU A CA 1
ATOM 749 C C . LEU A 1 96 ? 18.980 -9.965 -26.046 1.00 45.50 96 LEU A C 1
ATOM 751 O O . LEU A 1 96 ? 19.935 -9.284 -26.417 1.00 45.50 96 LEU A O 1
ATOM 755 N N . LYS A 1 97 ? 18.142 -10.525 -26.925 1.00 44.22 97 LYS A N 1
ATOM 756 C CA . LYS A 1 97 ? 18.114 -10.140 -28.342 1.00 44.22 97 LYS A CA 1
ATOM 757 C C . LYS A 1 97 ? 17.501 -8.748 -28.458 1.00 44.22 97 LYS A C 1
ATOM 759 O O . LYS A 1 97 ? 16.310 -8.593 -28.728 1.00 44.22 97 LYS A O 1
ATOM 764 N N . LEU A 1 98 ? 18.326 -7.730 -28.235 1.00 43.06 98 LEU A N 1
ATOM 765 C CA . LEU A 1 98 ? 18.009 -6.346 -28.563 1.00 43.06 98 LEU A CA 1
ATOM 766 C C . LEU A 1 98 ? 17.755 -6.254 -30.076 1.00 43.06 98 LEU A C 1
ATOM 768 O O . LEU A 1 98 ? 18.685 -6.177 -30.869 1.00 43.06 98 LEU A O 1
ATOM 772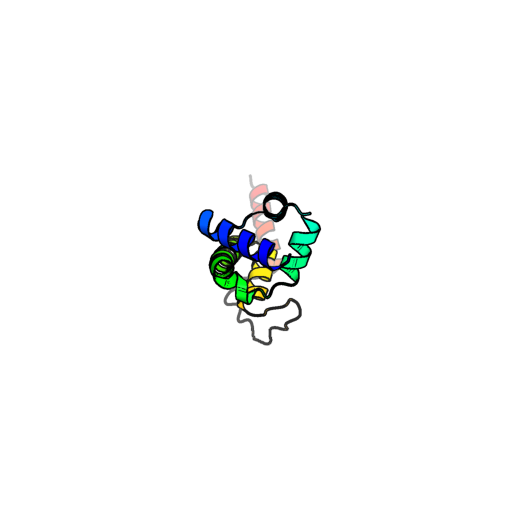 N N . LYS A 1 99 ? 16.481 -6.243 -30.490 1.00 45.03 99 LYS A N 1
ATOM 773 C CA . LYS A 1 99 ? 16.055 -5.884 -31.858 1.00 45.03 99 LYS A CA 1
ATOM 774 C C . LYS A 1 99 ? 16.074 -4.365 -32.075 1.00 45.03 99 LYS A C 1
ATOM 776 O O . LYS A 1 99 ? 15.179 -3.809 -32.703 1.00 45.03 99 LYS A O 1
ATOM 781 N N . ALA A 1 100 ? 17.059 -3.681 -31.512 1.00 51.31 100 ALA A N 1
ATOM 782 C CA . ALA A 1 100 ? 17.334 -2.300 -31.848 1.00 51.31 100 ALA A CA 1
ATOM 783 C C . ALA A 1 100 ? 18.645 -2.309 -32.624 1.00 51.31 100 ALA A C 1
ATOM 785 O O . ALA A 1 100 ? 19.710 -2.492 -32.038 1.00 51.31 100 ALA A O 1
ATOM 786 N N . GLU A 1 101 ? 18.567 -2.136 -33.944 1.00 44.62 101 GLU A N 1
ATOM 787 C CA . GLU A 1 101 ? 19.718 -1.698 -34.729 1.00 44.62 101 GLU A CA 1
ATOM 788 C C . GLU A 1 101 ? 20.088 -0.294 -34.246 1.00 44.62 101 GLU A C 1
ATOM 790 O O . GLU A 1 101 ? 19.673 0.724 -34.800 1.00 44.62 101 GLU A O 1
ATOM 795 N N . VAL A 1 102 ? 20.851 -0.218 -33.157 1.00 47.31 102 VAL A N 1
ATOM 796 C CA . VAL A 1 102 ? 21.559 1.007 -32.823 1.00 47.31 102 VAL A CA 1
ATOM 797 C C . VAL A 1 102 ? 22.662 1.104 -33.861 1.00 47.31 102 VAL A C 1
ATOM 799 O O . VAL A 1 102 ? 23.688 0.432 -33.766 1.00 47.31 102 VAL A O 1
ATOM 802 N N . LYS A 1 103 ? 22.428 1.911 -34.897 1.00 47.59 103 LYS A N 1
ATOM 803 C CA . LYS A 1 103 ? 23.478 2.330 -35.822 1.00 47.59 103 LYS A CA 1
ATOM 804 C C . LYS A 1 103 ? 24.460 3.174 -35.012 1.00 47.59 103 LYS A C 1
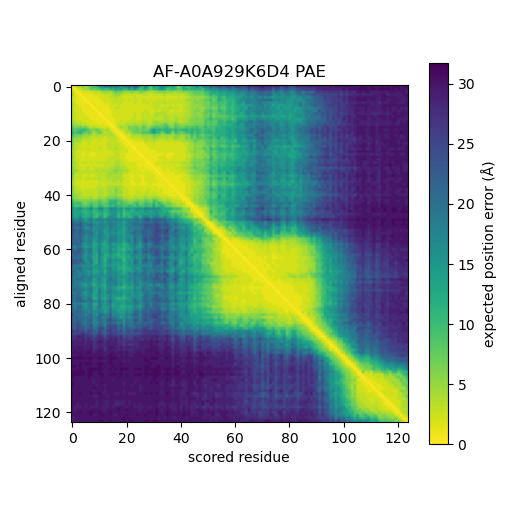ATOM 806 O O . LYS A 1 103 ? 24.306 4.388 -34.898 1.00 47.59 103 LYS A O 1
ATOM 811 N N . VAL A 1 104 ? 25.429 2.516 -34.381 1.00 49.31 104 VAL A N 1
ATOM 812 C CA . VAL A 1 104 ? 26.559 3.188 -33.747 1.00 49.31 104 VAL A CA 1
ATOM 813 C C . VAL A 1 104 ? 27.353 3.789 -34.896 1.00 49.31 104 VAL A C 1
ATOM 815 O O . VAL A 1 104 ? 28.078 3.086 -35.595 1.00 49.31 104 VAL A O 1
ATOM 818 N N . MET A 1 105 ? 27.138 5.076 -35.171 1.00 54.53 105 MET A N 1
ATOM 819 C CA . MET A 1 105 ? 28.025 5.800 -36.070 1.00 54.53 105 MET A CA 1
ATOM 820 C C . MET A 1 105 ? 29.417 5.742 -35.457 1.00 54.53 105 MET A C 1
ATOM 822 O O . MET A 1 105 ? 29.588 6.073 -34.281 1.00 54.53 105 MET A O 1
ATOM 826 N N . SER A 1 106 ? 30.400 5.310 -36.243 1.00 62.06 106 SER A N 1
ATOM 827 C CA . SER A 1 106 ? 31.785 5.370 -35.802 1.00 62.06 106 SER A CA 1
ATOM 828 C C . SER A 1 106 ? 32.130 6.820 -35.442 1.00 62.06 106 SER A C 1
ATOM 830 O O . SER A 1 106 ? 31.546 7.785 -35.961 1.00 62.06 106 SER A O 1
ATOM 832 N N . MET A 1 107 ? 33.080 6.999 -34.527 1.00 62.91 107 MET A N 1
ATOM 833 C CA . MET A 1 107 ? 33.544 8.336 -34.159 1.00 62.91 107 MET A CA 1
ATOM 834 C C . MET A 1 107 ? 34.073 9.089 -35.395 1.00 62.91 107 MET A C 1
ATOM 836 O O . MET A 1 107 ? 33.878 10.296 -35.515 1.00 62.91 107 MET A O 1
ATOM 840 N N . GLU A 1 108 ? 34.623 8.360 -36.370 1.00 68.88 108 GLU A N 1
ATOM 841 C CA . GLU A 1 108 ? 35.079 8.873 -37.665 1.00 68.88 108 GLU A CA 1
ATOM 842 C C . GLU A 1 108 ? 33.929 9.423 -38.524 1.00 68.88 108 GLU A C 1
ATOM 844 O O . GLU A 1 108 ? 34.030 10.537 -39.047 1.00 68.88 108 GLU A O 1
ATOM 849 N N . ASP A 1 109 ? 32.800 8.713 -38.608 1.00 68.31 109 ASP A N 1
ATOM 850 C CA . ASP A 1 109 ? 31.612 9.173 -39.344 1.00 68.31 109 ASP A CA 1
ATOM 851 C C . ASP A 1 109 ? 30.977 10.408 -38.694 1.00 68.31 109 ASP A C 1
ATOM 853 O O . ASP A 1 109 ? 30.481 11.312 -39.377 1.00 68.31 109 ASP A O 1
ATOM 857 N N . THR A 1 110 ? 31.026 10.473 -37.362 1.00 65.19 110 THR A N 1
ATOM 858 C CA . THR A 1 110 ? 30.546 11.625 -36.590 1.00 65.19 110 THR A CA 1
ATOM 859 C C . THR A 1 110 ? 31.427 12.847 -36.849 1.00 65.19 110 THR A C 1
ATOM 861 O O . THR A 1 110 ? 30.913 13.913 -37.196 1.00 65.19 110 THR A O 1
ATOM 864 N N . ILE A 1 111 ? 32.752 12.686 -36.794 1.00 71.81 111 ILE A N 1
ATOM 865 C CA . ILE A 1 111 ? 33.719 13.750 -37.105 1.00 71.81 111 ILE A CA 1
ATOM 866 C C . ILE A 1 111 ? 33.541 14.243 -38.547 1.00 71.81 111 ILE A C 1
ATOM 868 O O . ILE A 1 111 ? 33.540 15.451 -38.791 1.00 71.81 111 ILE A O 1
ATOM 872 N N . LYS A 1 112 ? 33.331 13.335 -39.507 1.00 73.88 112 LYS A N 1
ATOM 873 C CA . LYS A 1 112 ? 33.115 13.689 -40.918 1.00 73.88 112 LYS A CA 1
ATOM 874 C C . LYS A 1 112 ? 31.831 14.495 -41.122 1.00 73.88 112 LYS A C 1
ATOM 876 O O . LYS A 1 112 ? 31.826 15.448 -41.902 1.00 73.88 112 LYS A O 1
ATOM 881 N N . LYS A 1 113 ? 30.758 14.158 -40.397 1.00 70.44 113 LYS A N 1
ATOM 882 C CA . LYS A 1 113 ? 29.499 14.916 -40.420 1.00 70.44 113 LYS A CA 1
ATOM 883 C C . LYS A 1 113 ? 29.684 16.332 -39.870 1.00 70.44 113 LYS A C 1
ATOM 885 O O . LYS A 1 113 ? 29.226 17.274 -40.509 1.00 70.44 113 LYS A O 1
ATOM 890 N N . TYR A 1 114 ? 30.371 16.488 -38.738 1.00 67.25 114 TYR A N 1
ATOM 891 C CA . TYR A 1 114 ? 30.609 17.808 -38.143 1.00 67.25 114 TYR A CA 1
ATOM 892 C C . TYR A 1 114 ? 31.548 18.678 -38.984 1.00 67.25 114 TYR A C 1
ATOM 894 O O . TYR A 1 114 ? 31.253 19.856 -39.164 1.00 67.25 114 TYR A O 1
ATOM 902 N N . LYS A 1 115 ? 32.603 18.111 -39.588 1.00 73.50 115 LYS A N 1
ATOM 903 C CA . LYS A 1 115 ? 33.457 18.848 -40.538 1.00 73.50 115 LYS A CA 1
ATOM 904 C C . LYS A 1 115 ? 32.660 19.388 -41.722 1.00 73.50 115 LYS A C 1
ATOM 906 O O . LYS A 1 115 ? 32.729 20.570 -42.005 1.00 73.50 115 LYS A O 1
ATOM 911 N N . LYS A 1 116 ? 31.792 18.567 -42.317 1.00 72.25 116 LYS A N 1
ATOM 912 C CA . LYS A 1 116 ? 30.958 18.988 -43.454 1.00 72.25 116 LYS A CA 1
ATOM 913 C C . LYS A 1 116 ? 29.953 20.097 -43.106 1.00 72.25 116 LYS A C 1
ATOM 915 O O . LYS A 1 116 ? 29.520 20.828 -43.990 1.00 72.25 116 LYS A O 1
ATOM 920 N N . VAL A 1 117 ? 29.535 20.188 -41.842 1.00 70.25 117 VAL A N 1
ATOM 921 C CA . VAL A 1 117 ? 28.693 21.289 -41.346 1.00 70.25 117 VAL A CA 1
ATOM 922 C C . VAL A 1 117 ? 29.529 22.549 -41.131 1.00 70.25 117 VAL A C 1
ATOM 924 O O . VAL A 1 117 ? 29.096 23.623 -41.525 1.00 70.25 117 VAL A O 1
ATOM 927 N N . LEU A 1 118 ? 30.728 22.417 -40.562 1.00 66.88 118 LEU A N 1
ATOM 928 C CA . LEU A 1 118 ? 31.658 23.532 -40.372 1.00 66.88 118 LEU A CA 1
ATOM 929 C C . LEU A 1 118 ? 32.126 24.134 -41.704 1.00 66.88 118 LEU A C 1
ATOM 931 O O . LEU A 1 118 ? 32.140 25.352 -41.833 1.00 66.88 118 LEU A O 1
ATOM 935 N N . ASP A 1 119 ? 32.411 23.300 -42.705 1.00 72.25 119 ASP A N 1
ATOM 936 C CA . ASP A 1 119 ? 32.813 23.755 -44.042 1.00 72.25 119 ASP A CA 1
ATOM 937 C C . ASP A 1 119 ? 31.690 24.564 -44.715 1.00 72.25 119 ASP A C 1
ATOM 939 O O . ASP A 1 119 ? 31.949 25.583 -45.338 1.00 72.25 119 ASP A O 1
ATOM 943 N N . LYS A 1 120 ? 30.422 24.174 -44.510 1.00 69.06 120 LYS A N 1
ATOM 944 C CA . LYS A 1 120 ? 29.260 24.921 -45.022 1.00 69.06 120 LYS A CA 1
ATOM 945 C C . LYS A 1 120 ? 29.036 26.268 -44.338 1.00 69.06 120 LYS A C 1
ATOM 947 O O . LYS A 1 120 ? 28.512 27.169 -44.972 1.00 69.06 120 LYS A O 1
ATOM 952 N N . ILE A 1 121 ? 29.397 26.393 -43.062 1.00 64.62 121 ILE A N 1
ATOM 953 C CA . ILE A 1 121 ? 29.300 27.657 -42.313 1.00 64.62 121 ILE A CA 1
ATOM 954 C C . ILE A 1 121 ? 30.443 28.611 -42.706 1.00 64.62 121 ILE A C 1
ATOM 956 O O . ILE A 1 121 ? 30.323 29.813 -42.531 1.00 64.62 121 ILE A O 1
ATOM 960 N N . SER A 1 122 ? 31.547 28.085 -43.245 1.00 57.59 122 SER A N 1
ATOM 961 C CA . SER A 1 122 ? 32.695 28.867 -43.720 1.00 57.59 122 SER A CA 1
ATOM 962 C C . SER A 1 122 ? 32.524 29.430 -45.141 1.00 57.59 122 SER A C 1
ATOM 964 O O . SER A 1 122 ? 33.382 30.197 -45.578 1.00 57.59 122 SER A O 1
ATOM 966 N N . GLU A 1 123 ? 31.491 29.011 -45.877 1.00 57.78 123 GLU A N 1
ATOM 967 C CA . GLU A 1 123 ? 31.205 29.446 -47.256 1.00 57.78 123 GLU A CA 1
ATOM 968 C C . GLU A 1 123 ? 30.048 30.472 -47.348 1.00 57.78 123 GLU A C 1
ATOM 970 O O . GLU A 1 123 ? 29.748 30.934 -48.450 1.00 57.78 123 GLU A O 1
ATOM 975 N N . GLU A 1 124 ? 29.436 30.855 -46.217 1.00 50.34 124 GLU A N 1
ATOM 976 C CA . GLU A 1 124 ? 28.513 32.004 -46.068 1.00 50.34 124 GLU A CA 1
ATOM 977 C C . GLU A 1 124 ? 29.220 33.201 -45.413 1.00 50.34 124 GLU A C 1
ATOM 979 O O . GLU A 1 124 ? 28.944 34.345 -45.843 1.00 50.34 124 GLU A O 1
#

Sequence (124 aa):
MDQKIKNAYIEEIKKAKGQIPSEAYIAEICGTTQATVSKHLMSTNLDELICPFKIFGNDVLLGLRNRASKGDAQAAKLFFALVFDWNEKQEIKGELKLKAEVKVMSMEDTIKKYKKVLDKISEE